Protein AF-A0A6C1QEW4-F1 (afdb_monomer_lite)

Structure (mmCIF, N/CA/C/O backbone):
data_AF-A0A6C1QEW4-F1
#
_entry.id   AF-A0A6C1QEW4-F1
#
loop_
_atom_site.group_PDB
_atom_site.id
_atom_site.type_symbol
_atom_site.label_atom_id
_atom_site.label_alt_id
_atom_site.label_comp_id
_atom_site.label_asym_id
_atom_site.label_entity_id
_atom_site.label_seq_id
_atom_site.pdbx_PDB_ins_code
_atom_site.Cartn_x
_atom_site.Cartn_y
_atom_site.Cartn_z
_atom_site.occupancy
_atom_site.B_iso_or_equiv
_atom_site.auth_seq_id
_atom_site.auth_comp_id
_atom_site.auth_asym_id
_atom_site.auth_atom_id
_atom_site.pdbx_PDB_model_num
ATOM 1 N N . MET A 1 1 ? -8.184 -64.611 -30.831 1.00 39.19 1 MET A N 1
ATOM 2 C CA . MET A 1 1 ? -7.469 -63.555 -31.585 1.00 39.19 1 MET A CA 1
ATOM 3 C C . MET A 1 1 ? -7.976 -62.193 -31.116 1.00 39.19 1 MET A C 1
ATOM 5 O O . MET A 1 1 ? -9.172 -61.964 -31.205 1.00 39.19 1 MET A O 1
ATOM 9 N N . LYS A 1 2 ? -7.109 -61.340 -30.543 1.00 52.06 2 LYS A N 1
ATOM 10 C CA . LYS A 1 2 ? -7.416 -59.933 -30.184 1.00 52.06 2 LYS A CA 1
ATOM 11 C C . LYS A 1 2 ? -7.404 -59.048 -31.443 1.00 52.06 2 LYS A C 1
ATOM 13 O O . LYS A 1 2 ? -6.614 -59.327 -32.343 1.00 52.06 2 LYS A O 1
ATOM 18 N N . PRO A 1 3 ? -8.162 -57.940 -31.444 1.00 50.62 3 PRO A N 1
ATOM 19 C CA . PRO A 1 3 ? -7.507 -56.621 -31.481 1.00 50.62 3 PRO A CA 1
ATOM 20 C C . PRO A 1 3 ? -8.159 -55.654 -30.464 1.00 50.62 3 PRO A C 1
ATOM 22 O O . PRO A 1 3 ? -9.368 -55.641 -30.294 1.00 50.62 3 PRO A O 1
ATOM 25 N N . ARG A 1 4 ? -7.408 -55.009 -29.560 1.00 62.31 4 ARG A N 1
ATOM 26 C CA . ARG A 1 4 ? -6.675 -53.735 -29.735 1.00 62.31 4 ARG A CA 1
ATOM 27 C C . ARG A 1 4 ? -7.577 -52.556 -30.139 1.00 62.31 4 ARG A C 1
ATOM 29 O O . ARG A 1 4 ? -7.635 -52.241 -31.316 1.00 62.31 4 ARG A O 1
ATOM 36 N N . ILE A 1 5 ? -8.154 -51.854 -29.156 1.00 56.25 5 ILE A N 1
ATOM 37 C CA . ILE A 1 5 ? -8.354 -50.395 -29.231 1.00 56.25 5 ILE A CA 1
ATOM 38 C C . ILE A 1 5 ? -7.916 -49.812 -27.883 1.00 56.25 5 ILE A C 1
ATOM 40 O O . ILE A 1 5 ? -8.592 -49.922 -26.866 1.00 56.25 5 ILE A O 1
ATOM 44 N N . LEU A 1 6 ? -6.692 -49.301 -27.905 1.00 53.38 6 LEU A N 1
ATOM 45 C CA . LEU A 1 6 ? -6.011 -48.539 -26.873 1.00 53.38 6 LEU A CA 1
ATOM 46 C C . LEU A 1 6 ? -5.977 -47.088 -27.382 1.00 53.38 6 LEU A C 1
ATOM 48 O O . LEU A 1 6 ? -5.740 -46.889 -28.571 1.00 53.38 6 LEU A O 1
ATOM 52 N N . LEU A 1 7 ? -6.136 -46.125 -26.471 1.00 53.72 7 LEU A N 1
ATOM 53 C CA . LEU A 1 7 ? -5.915 -44.685 -26.659 1.00 53.72 7 LEU A CA 1
ATOM 54 C C . LEU A 1 7 ? -6.895 -43.960 -27.609 1.00 53.72 7 LEU A C 1
ATOM 56 O O . LEU A 1 7 ? -6.645 -43.820 -28.802 1.00 53.72 7 LEU A O 1
ATOM 60 N N . LEU A 1 8 ? -7.943 -43.352 -27.038 1.00 51.56 8 LEU A N 1
ATOM 61 C CA . LEU A 1 8 ? -8.512 -42.121 -27.592 1.00 51.56 8 LEU A CA 1
ATOM 62 C C . LEU A 1 8 ? -8.133 -40.952 -26.669 1.00 51.56 8 LEU A C 1
ATOM 64 O O . LEU A 1 8 ? -8.762 -40.706 -25.647 1.00 51.56 8 LEU A O 1
ATOM 68 N N . ALA A 1 9 ? -7.006 -40.335 -27.021 1.00 54.28 9 ALA A N 1
ATOM 69 C CA . ALA A 1 9 ? -6.676 -38.919 -26.890 1.00 54.28 9 ALA A CA 1
ATOM 70 C C . ALA A 1 9 ? -7.284 -38.133 -25.706 1.00 54.28 9 ALA A C 1
ATOM 72 O O . ALA A 1 9 ? -8.281 -37.426 -25.840 1.00 54.28 9 ALA A O 1
ATOM 73 N N . ILE A 1 10 ? -6.557 -38.132 -24.586 1.00 57.59 10 ILE A N 1
ATOM 74 C CA . ILE A 1 10 ? -6.452 -36.967 -23.695 1.00 57.59 10 ILE A CA 1
ATOM 75 C C . ILE A 1 10 ? -5.757 -35.869 -24.515 1.00 57.59 10 ILE A C 1
ATOM 77 O O . ILE A 1 10 ? -4.532 -35.833 -24.586 1.00 57.59 10 ILE A O 1
ATOM 81 N N . LEU A 1 11 ? -6.513 -35.043 -25.240 1.00 53.78 11 LEU A N 1
ATOM 82 C CA . LEU A 1 11 ? -5.931 -33.979 -26.066 1.00 53.78 11 LEU A CA 1
ATOM 83 C C . LEU A 1 11 ? -6.844 -32.752 -26.148 1.00 53.78 11 LEU A C 1
ATOM 85 O O . LEU A 1 11 ? -7.163 -32.276 -27.226 1.00 53.78 11 LEU A O 1
ATOM 89 N N . VAL A 1 12 ? -7.253 -32.237 -24.985 1.00 54.50 12 VAL A N 1
ATOM 90 C CA . VAL A 1 12 ? -7.696 -30.841 -24.818 1.00 54.50 12 VAL A CA 1
ATOM 91 C C . VAL A 1 12 ? -7.252 -30.350 -23.433 1.00 54.50 12 VAL A C 1
ATOM 93 O O . VAL A 1 12 ? -8.065 -30.138 -22.542 1.00 54.50 12 VAL A O 1
ATOM 96 N N . LEU A 1 13 ? -5.940 -30.224 -23.210 1.00 52.16 13 LEU A N 1
ATOM 97 C CA . LEU A 1 13 ? -5.405 -29.510 -22.034 1.00 52.16 13 LEU A CA 1
ATOM 98 C C . LEU A 1 13 ? -4.404 -28.405 -22.411 1.00 52.16 13 LEU A C 1
ATOM 100 O O . LEU A 1 13 ? -3.722 -27.867 -21.551 1.00 52.16 13 LEU A O 1
ATOM 104 N N . ALA A 1 14 ? -4.301 -28.049 -23.691 1.00 54.66 14 ALA A N 1
ATOM 105 C CA . ALA A 1 14 ? -3.283 -27.118 -24.174 1.00 54.66 14 ALA A CA 1
ATOM 106 C C . ALA A 1 14 ? -3.896 -26.021 -25.050 1.00 54.66 14 ALA A C 1
ATOM 108 O O . ALA A 1 14 ? -3.638 -25.972 -26.245 1.00 54.66 14 ALA A O 1
ATOM 109 N N . ALA A 1 15 ? -4.751 -25.187 -24.456 1.00 54.66 15 ALA A N 1
ATOM 110 C CA . ALA A 1 15 ? -5.025 -23.819 -24.912 1.00 54.66 15 ALA A CA 1
ATOM 111 C C . ALA A 1 15 ? -5.924 -23.092 -23.897 1.00 54.66 15 ALA A C 1
ATOM 113 O O . ALA A 1 15 ? -6.920 -22.478 -24.268 1.00 54.66 15 ALA A O 1
ATOM 114 N N . ILE A 1 16 ? -5.611 -23.169 -22.600 1.00 57.25 16 ILE A N 1
ATOM 115 C CA . ILE A 1 16 ? -6.024 -22.063 -21.736 1.00 57.25 16 ILE A CA 1
ATOM 116 C C . ILE A 1 16 ? -4.975 -20.994 -22.037 1.00 57.25 16 ILE A C 1
ATOM 118 O O . ILE A 1 16 ? -3.804 -21.248 -21.741 1.00 57.25 16 ILE A O 1
ATOM 122 N N . PRO A 1 17 ? -5.309 -19.868 -22.697 1.00 50.78 17 PRO A N 1
ATOM 123 C CA . PRO A 1 17 ? -4.374 -18.759 -22.730 1.00 50.78 17 PRO A CA 1
ATOM 124 C C . PRO A 1 17 ? -4.047 -18.473 -21.268 1.00 50.78 17 PRO A C 1
ATOM 126 O O . PRO A 1 17 ? -4.965 -18.251 -20.472 1.00 50.78 17 PRO A O 1
ATOM 129 N N . PHE A 1 18 ? -2.766 -18.562 -20.903 1.00 53.72 18 PHE A N 1
ATOM 130 C CA . PHE A 1 18 ? -2.261 -17.979 -19.668 1.00 53.72 18 PHE A CA 1
ATOM 131 C C . PHE A 1 18 ? -2.489 -16.475 -19.814 1.00 53.72 18 PHE A C 1
ATOM 133 O O . PHE A 1 18 ? -1.601 -15.708 -20.152 1.00 53.72 18 PHE A O 1
ATOM 140 N N . ASN A 1 19 ? -3.739 -16.049 -19.646 1.00 53.78 19 ASN A N 1
ATOM 141 C CA . ASN A 1 19 ? -4.026 -14.701 -19.244 1.00 53.78 19 ASN A CA 1
ATOM 142 C C . ASN A 1 19 ? -3.329 -14.621 -17.899 1.00 53.78 19 ASN A C 1
ATOM 144 O O . ASN A 1 19 ? -3.774 -15.265 -16.947 1.00 53.78 19 ASN A O 1
ATOM 148 N N . THR A 1 20 ? -2.185 -13.946 -17.872 1.00 56.19 20 THR A N 1
ATOM 149 C CA . THR A 1 20 ? -1.449 -13.609 -16.662 1.00 56.19 20 THR A CA 1
ATOM 150 C C . THR A 1 20 ? -2.381 -12.736 -15.831 1.00 56.19 20 THR A C 1
ATOM 152 O O . THR A 1 20 ? -2.360 -11.509 -15.896 1.00 56.19 20 THR A O 1
ATOM 155 N N . LEU A 1 21 ? -3.320 -13.377 -15.133 1.00 58.03 21 LEU A N 1
ATOM 156 C CA . LEU A 1 21 ? -4.069 -12.759 -14.063 1.00 58.03 21 LEU A CA 1
ATOM 157 C C . LEU A 1 21 ? -2.996 -12.279 -13.108 1.00 58.03 21 LEU A C 1
ATOM 159 O O . LEU A 1 21 ? -2.169 -13.083 -12.683 1.00 58.03 21 LEU A O 1
ATOM 163 N N . ALA A 1 22 ? -2.976 -10.973 -12.863 1.00 63.28 22 ALA A N 1
ATOM 164 C CA . ALA A 1 22 ? -2.006 -10.356 -11.987 1.00 63.28 22 ALA A CA 1
ATOM 165 C C . ALA A 1 22 ? -1.926 -11.173 -10.692 1.00 63.28 22 ALA A C 1
ATOM 167 O O . ALA A 1 22 ? -2.900 -11.256 -9.938 1.00 63.28 22 ALA A O 1
ATOM 168 N N . GLN A 1 23 ? -0.812 -11.879 -10.507 1.00 84.62 23 GLN A N 1
ATOM 169 C CA . GLN A 1 23 ? -0.684 -12.838 -9.425 1.00 84.62 23 GLN A CA 1
ATOM 170 C C . GLN A 1 23 ? -0.190 -12.075 -8.206 1.00 84.62 23 GLN A C 1
ATOM 172 O O . GLN A 1 23 ? 0.872 -11.455 -8.241 1.00 84.62 23 GLN A O 1
ATOM 177 N N . ILE A 1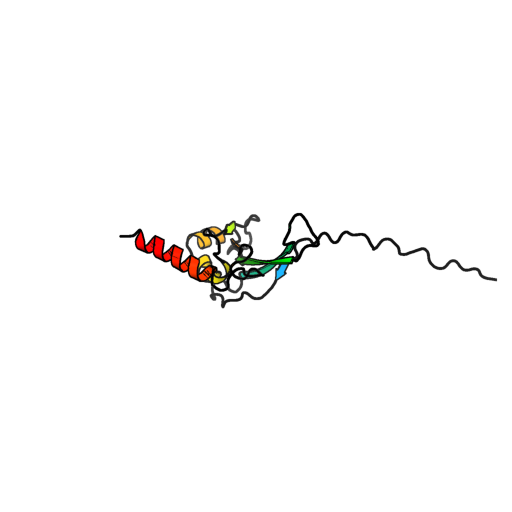 24 ? -0.984 -12.105 -7.138 1.00 94.44 24 ILE A N 1
ATOM 178 C CA . ILE A 1 24 ? -0.561 -11.579 -5.846 1.00 94.44 24 ILE A CA 1
ATOM 179 C C . ILE A 1 24 ? 0.485 -12.528 -5.259 1.00 94.44 24 ILE A C 1
ATOM 181 O O . ILE A 1 24 ? 0.238 -13.729 -5.123 1.00 94.44 24 ILE A O 1
ATOM 185 N N . GLN A 1 25 ? 1.639 -11.975 -4.902 1.00 94.94 25 GLN A N 1
ATOM 186 C CA . GLN A 1 25 ? 2.737 -12.670 -4.239 1.00 94.94 25 GLN A CA 1
ATOM 187 C C . GLN A 1 25 ? 2.895 -12.084 -2.835 1.00 94.94 25 GLN A C 1
ATOM 189 O O . GLN A 1 25 ? 3.363 -10.961 -2.685 1.00 94.94 25 GLN A O 1
ATOM 194 N N . TRP A 1 26 ? 2.436 -12.807 -1.813 1.00 96.62 26 TRP A N 1
ATOM 195 C CA . TRP A 1 26 ? 2.520 -12.358 -0.420 1.00 96.62 26 TRP A CA 1
ATOM 196 C C . TRP A 1 26 ? 3.932 -12.546 0.137 1.00 96.62 26 TRP A C 1
ATOM 198 O O . TRP A 1 26 ? 4.529 -13.606 -0.051 1.00 96.62 26 TRP A O 1
ATOM 208 N N . GLU A 1 27 ? 4.422 -11.549 0.869 1.00 96.69 27 GLU A N 1
ATOM 209 C CA . GLU A 1 27 ? 5.743 -11.542 1.499 1.00 96.69 27 GLU A CA 1
ATOM 210 C C . GLU A 1 27 ? 5.692 -10.898 2.893 1.00 96.69 27 GLU A C 1
ATOM 212 O O . GLU A 1 27 ? 4.678 -10.336 3.313 1.00 96.69 27 GLU A O 1
ATOM 217 N N . LEU A 1 28 ? 6.798 -10.990 3.634 1.00 96.94 28 LEU A N 1
ATOM 218 C CA . LEU A 1 28 ? 6.958 -10.227 4.869 1.00 96.94 28 LEU A CA 1
ATOM 219 C C . LEU A 1 28 ? 7.128 -8.744 4.539 1.00 96.94 28 LEU A C 1
ATOM 221 O O . LEU A 1 28 ? 7.790 -8.392 3.564 1.00 96.94 28 LEU A O 1
ATOM 225 N N . HIS A 1 29 ? 6.551 -7.880 5.373 1.00 97.62 29 HIS A N 1
ATOM 226 C CA . HIS A 1 29 ? 6.724 -6.444 5.204 1.00 97.62 29 HIS A CA 1
ATOM 227 C C . HIS A 1 29 ? 8.219 -6.069 5.370 1.00 97.62 29 HIS A C 1
ATOM 229 O O . HIS A 1 29 ? 8.850 -6.558 6.310 1.00 97.62 29 HIS A O 1
ATOM 235 N N . PRO A 1 30 ? 8.812 -5.212 4.509 1.00 96.31 30 PRO A N 1
ATOM 236 C CA . PRO A 1 30 ? 10.254 -4.919 4.549 1.00 96.31 30 PRO A CA 1
ATOM 237 C C . PRO A 1 30 ? 10.745 -4.121 5.766 1.00 96.31 30 PRO A C 1
ATOM 239 O O . PRO A 1 30 ? 11.953 -3.979 5.953 1.00 96.31 30 PRO A O 1
ATOM 242 N N . ILE A 1 31 ? 9.826 -3.577 6.568 1.00 95.56 31 ILE A N 1
ATOM 243 C CA . ILE A 1 31 ? 10.127 -2.820 7.791 1.00 95.56 31 ILE A CA 1
ATOM 244 C C . ILE A 1 31 ? 9.543 -3.529 9.007 1.00 95.56 31 ILE A C 1
ATOM 246 O O . ILE A 1 31 ? 8.570 -4.275 8.887 1.00 95.56 31 ILE A O 1
ATOM 250 N N . GLU A 1 32 ? 10.105 -3.238 10.176 1.00 97.44 32 GLU A N 1
ATOM 251 C CA . GLU A 1 32 ? 9.526 -3.638 11.455 1.00 97.44 32 GLU A CA 1
ATOM 252 C C . GLU A 1 32 ? 8.215 -2.880 11.707 1.00 97.44 32 GLU A C 1
ATOM 254 O O . GLU A 1 32 ? 8.158 -1.651 11.641 1.00 97.44 32 GLU A O 1
ATOM 259 N N . LEU A 1 33 ? 7.147 -3.635 11.951 1.00 98.00 33 LEU A N 1
ATOM 260 C CA . LEU A 1 33 ? 5.809 -3.098 12.166 1.00 98.00 33 LEU A CA 1
ATOM 261 C C . LEU A 1 33 ? 5.583 -2.810 13.644 1.00 98.00 33 LEU A C 1
ATOM 263 O O . LEU A 1 33 ? 5.979 -3.603 14.500 1.00 98.00 33 LEU A O 1
ATOM 267 N N . ASP A 1 34 ? 4.877 -1.720 13.930 1.00 97.44 34 ASP A N 1
ATOM 268 C CA . ASP A 1 34 ? 4.487 -1.400 15.298 1.00 97.44 34 ASP A CA 1
ATOM 269 C C . ASP A 1 34 ? 3.584 -2.499 15.878 1.00 97.44 34 ASP A C 1
ATOM 271 O O . ASP A 1 34 ? 2.716 -3.058 15.196 1.00 97.44 34 ASP A O 1
ATOM 275 N N . GLU A 1 35 ? 3.750 -2.772 17.174 1.00 96.44 35 GLU A N 1
ATOM 276 C CA . GLU A 1 35 ? 3.012 -3.812 17.905 1.00 96.44 35 GLU A CA 1
ATOM 277 C C . GLU A 1 35 ? 1.487 -3.698 17.760 1.00 96.44 35 GLU A C 1
ATOM 279 O O . GLU A 1 35 ? 0.787 -4.706 17.782 1.00 96.44 35 GLU A O 1
ATOM 284 N N . GLU A 1 36 ? 0.970 -2.481 17.586 1.00 93.44 36 GLU A N 1
ATOM 285 C CA . GLU A 1 36 ? -0.461 -2.216 17.421 1.00 93.44 36 GLU A CA 1
ATOM 286 C C . GLU A 1 36 ? -1.031 -2.767 16.102 1.00 93.44 36 GLU A C 1
ATOM 288 O O . GLU A 1 36 ? -2.198 -3.164 16.049 1.00 93.44 36 GLU A O 1
ATOM 293 N N . ILE A 1 37 ? -0.222 -2.801 15.038 1.00 95.12 37 ILE A N 1
ATOM 294 C CA . ILE A 1 37 ? -0.687 -3.119 13.680 1.00 95.12 37 ILE A CA 1
ATOM 295 C C . ILE A 1 37 ? -0.099 -4.409 13.113 1.00 95.12 37 ILE A C 1
ATOM 297 O O . ILE A 1 37 ? -0.632 -4.919 12.129 1.00 95.12 37 ILE A O 1
ATOM 301 N N . LYS A 1 38 ? 0.970 -4.956 13.706 1.00 96.25 38 LYS A N 1
ATOM 302 C CA . LYS A 1 38 ? 1.733 -6.085 13.144 1.00 96.25 38 LYS A CA 1
ATOM 303 C C . LYS A 1 38 ? 0.893 -7.312 12.767 1.00 96.25 38 LYS A C 1
ATOM 305 O O . LYS A 1 38 ? 1.191 -7.962 11.773 1.00 96.25 38 LYS A O 1
ATOM 310 N N . ASP A 1 39 ? -0.182 -7.587 13.508 1.00 96.69 39 ASP A N 1
ATOM 311 C CA . ASP A 1 39 ? -1.059 -8.745 13.279 1.00 96.69 39 ASP A CA 1
ATOM 312 C C . ASP A 1 39 ? -2.182 -8.461 12.260 1.00 96.69 39 ASP A C 1
ATOM 314 O O . ASP A 1 39 ? -2.975 -9.345 11.948 1.00 96.69 39 ASP A O 1
ATOM 318 N N . ARG A 1 40 ? -2.272 -7.226 11.749 1.00 96.88 40 ARG A N 1
ATOM 319 C CA . ARG A 1 40 ? -3.317 -6.743 10.822 1.00 96.88 40 ARG A CA 1
ATOM 320 C C . ARG A 1 40 ? -2.757 -6.268 9.486 1.00 96.88 40 ARG A C 1
ATOM 322 O O . ARG A 1 40 ? -3.500 -5.766 8.647 1.00 96.88 40 ARG A O 1
ATOM 329 N N . VAL A 1 41 ? -1.448 -6.371 9.296 1.00 98.19 41 VAL A N 1
ATOM 330 C CA . VAL A 1 41 ? -0.758 -5.895 8.100 1.00 98.19 41 VAL A CA 1
ATOM 331 C C . VAL A 1 41 ? -0.369 -7.083 7.233 1.00 98.19 41 VAL A C 1
ATOM 333 O O . VAL A 1 41 ? 0.277 -8.025 7.689 1.00 98.19 41 VAL A O 1
ATOM 336 N N . ARG A 1 42 ? -0.730 -7.022 5.951 1.00 98.12 42 ARG A N 1
ATOM 337 C CA . ARG A 1 42 ? -0.302 -7.984 4.931 1.00 98.12 42 ARG A CA 1
ATOM 338 C C . ARG A 1 42 ? 0.377 -7.258 3.783 1.00 98.12 42 ARG A C 1
ATOM 340 O O . ARG A 1 42 ? -0.219 -6.362 3.193 1.00 98.12 42 ARG A O 1
ATOM 347 N N . PHE A 1 43 ? 1.588 -7.681 3.444 1.00 98.56 43 PHE A N 1
ATOM 348 C CA . PHE A 1 43 ? 2.397 -7.102 2.375 1.00 98.56 43 PHE A CA 1
ATOM 349 C C . PHE A 1 43 ? 2.536 -8.070 1.202 1.00 98.56 43 PHE A C 1
ATOM 351 O O . PHE A 1 43 ? 2.633 -9.285 1.386 1.00 98.56 43 PHE A O 1
ATOM 358 N N . GLY A 1 44 ? 2.572 -7.544 -0.014 1.00 97.88 44 GLY A N 1
ATOM 359 C CA . GLY A 1 44 ? 2.864 -8.356 -1.180 1.00 97.88 44 GLY A CA 1
ATOM 360 C C . GLY A 1 44 ? 3.079 -7.553 -2.447 1.00 97.88 44 GLY A C 1
ATOM 361 O O . GLY A 1 44 ? 3.083 -6.323 -2.456 1.00 97.88 44 GLY A O 1
ATOM 362 N N . TYR A 1 45 ? 3.229 -8.288 -3.541 1.00 97.50 45 TYR A N 1
ATOM 363 C CA . TYR A 1 45 ? 3.440 -7.749 -4.871 1.00 97.50 45 TYR A CA 1
ATOM 364 C C . TYR A 1 45 ? 2.315 -8.136 -5.812 1.00 97.50 45 TYR A C 1
ATOM 366 O O . TYR A 1 45 ? 1.868 -9.281 -5.840 1.00 97.50 45 TYR A O 1
ATOM 374 N N . LEU A 1 46 ? 1.887 -7.178 -6.626 1.00 95.56 46 LEU A N 1
ATOM 375 C CA . LEU A 1 46 ? 1.047 -7.410 -7.786 1.00 95.56 46 LEU A CA 1
ATOM 376 C C . LEU A 1 46 ? 1.938 -7.491 -9.030 1.00 95.56 46 LEU A C 1
ATOM 378 O O . LEU A 1 46 ? 2.468 -6.469 -9.477 1.00 95.56 46 LEU A O 1
ATOM 382 N N . ALA A 1 47 ? 2.099 -8.693 -9.584 1.00 94.88 47 ALA A N 1
ATOM 383 C CA . ALA A 1 47 ? 2.817 -8.900 -10.841 1.00 94.88 47 ALA A CA 1
ATOM 384 C C . ALA A 1 47 ? 1.950 -8.457 -12.032 1.00 94.88 47 ALA A C 1
ATOM 386 O O . ALA A 1 47 ? 0.812 -8.906 -12.175 1.00 94.88 47 ALA A O 1
ATOM 387 N N . VAL A 1 48 ? 2.459 -7.557 -12.877 1.00 93.06 48 VAL A N 1
ATOM 388 C CA . VAL A 1 48 ? 1.749 -7.053 -14.067 1.00 93.06 48 VAL A CA 1
ATOM 389 C C . VAL A 1 48 ? 2.697 -6.905 -15.260 1.00 93.06 48 VAL A C 1
ATOM 391 O O . VAL A 1 48 ? 3.878 -6.616 -15.060 1.00 93.06 48 VAL A O 1
ATOM 394 N N . PRO A 1 49 ? 2.210 -7.015 -16.512 1.00 94.25 49 PRO A N 1
ATOM 395 C CA . PRO A 1 49 ? 3.035 -6.730 -17.681 1.00 94.25 49 PRO A CA 1
ATOM 396 C C . PRO A 1 49 ? 3.472 -5.260 -17.693 1.00 94.25 49 PRO A C 1
ATOM 398 O O . PRO A 1 49 ? 2.676 -4.340 -17.470 1.00 94.25 49 PRO A O 1
ATOM 401 N N . GLU A 1 50 ? 4.744 -5.019 -18.000 1.00 94.12 50 GLU A N 1
ATOM 402 C CA . GLU A 1 50 ? 5.313 -3.680 -18.122 1.00 94.12 50 GLU A CA 1
ATOM 403 C C . GLU A 1 50 ? 4.608 -2.870 -19.214 1.00 94.12 50 GLU A C 1
ATOM 405 O O . GLU A 1 50 ? 4.302 -1.684 -19.029 1.00 94.12 50 GLU A O 1
ATOM 410 N N . ASN A 1 51 ? 4.330 -3.512 -20.347 1.00 94.50 51 ASN A N 1
ATOM 411 C CA . ASN A 1 51 ? 3.577 -2.938 -21.445 1.00 94.50 51 ASN A CA 1
ATOM 412 C C . ASN A 1 51 ? 2.172 -3.546 -21.473 1.00 94.50 51 ASN A C 1
ATOM 414 O O . ASN A 1 51 ? 1.986 -4.684 -21.885 1.00 94.50 51 ASN A O 1
ATOM 418 N N . ARG A 1 52 ? 1.156 -2.755 -21.118 1.00 91.06 52 ARG A N 1
ATOM 419 C CA . ARG A 1 52 ? -0.246 -3.212 -21.106 1.00 91.06 52 ARG A CA 1
ATOM 420 C C . ARG A 1 52 ? -0.783 -3.616 -22.486 1.00 91.06 52 ARG A C 1
ATOM 422 O O . ARG A 1 52 ? -1.765 -4.343 -22.548 1.00 91.06 52 ARG A O 1
ATOM 429 N N . ASN A 1 53 ? -0.139 -3.177 -23.570 1.00 96.12 53 ASN A N 1
ATOM 430 C CA . ASN A 1 53 ? -0.483 -3.571 -24.940 1.00 96.12 53 ASN A CA 1
ATOM 431 C C . ASN A 1 53 ? 0.243 -4.850 -25.396 1.00 96.12 53 ASN A C 1
ATOM 433 O O . ASN A 1 53 ? -0.014 -5.326 -26.498 1.00 96.12 53 ASN A O 1
ATOM 437 N N . ASN A 1 54 ? 1.165 -5.383 -24.588 1.00 93.69 54 ASN A N 1
ATOM 438 C CA . ASN A 1 54 ? 1.885 -6.622 -24.859 1.00 93.69 54 ASN A CA 1
ATOM 439 C C . ASN A 1 54 ? 1.901 -7.506 -23.592 1.00 93.69 54 ASN A C 1
ATOM 441 O O . ASN A 1 54 ? 2.765 -7.304 -22.732 1.00 93.69 54 ASN A O 1
ATOM 445 N N . PRO A 1 55 ? 0.977 -8.476 -23.458 1.00 89.19 55 PRO A N 1
ATOM 446 C CA . PRO A 1 55 ? 0.901 -9.337 -22.275 1.00 89.19 55 PRO A CA 1
ATOM 447 C C . PRO A 1 55 ? 2.155 -10.200 -22.072 1.00 89.19 55 PRO A C 1
ATOM 449 O O . PRO A 1 55 ? 2.446 -10.556 -20.937 1.00 89.19 55 PRO A O 1
ATOM 452 N N . ASP A 1 56 ? 2.932 -10.450 -23.132 1.00 91.12 56 ASP A N 1
ATOM 453 C CA . ASP A 1 56 ? 4.192 -11.206 -23.088 1.00 91.12 56 ASP A CA 1
ATOM 454 C C . ASP A 1 56 ? 5.416 -10.307 -22.811 1.00 91.12 56 ASP A C 1
ATOM 456 O O . ASP A 1 56 ? 6.567 -10.715 -22.977 1.00 91.12 56 ASP A O 1
ATOM 460 N N . SER A 1 57 ? 5.192 -9.038 -22.452 1.00 94.62 57 SER A N 1
ATOM 461 C CA . SER A 1 57 ? 6.272 -8.141 -22.036 1.00 94.62 57 SER A CA 1
ATOM 462 C C . SER A 1 57 ? 6.840 -8.529 -20.670 1.00 94.62 57 SER A C 1
ATOM 464 O O . SER A 1 57 ? 6.267 -9.327 -19.932 1.00 94.62 57 SER A O 1
ATOM 466 N N . ARG A 1 58 ? 7.990 -7.941 -20.324 1.00 94.56 58 ARG A N 1
ATOM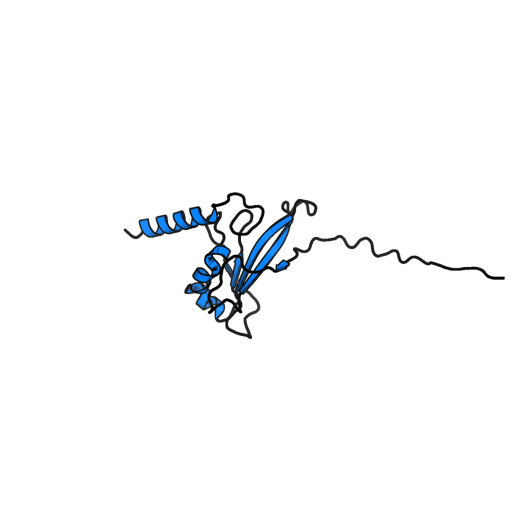 467 C CA . ARG A 1 58 ? 8.608 -8.097 -19.005 1.00 94.56 58 ARG A CA 1
ATOM 468 C C . ARG A 1 58 ? 7.594 -7.796 -17.897 1.00 94.56 58 ARG A C 1
ATOM 470 O O . ARG A 1 58 ? 6.862 -6.816 -17.990 1.00 94.56 58 ARG A O 1
ATOM 477 N N . GLU A 1 59 ? 7.592 -8.592 -16.835 1.00 93.88 59 GLU A N 1
ATOM 478 C CA . GLU A 1 59 ? 6.778 -8.309 -15.654 1.00 93.88 59 GLU A CA 1
ATOM 479 C C . GLU A 1 59 ? 7.413 -7.223 -14.777 1.00 93.88 59 GLU A C 1
ATOM 481 O O . GLU A 1 59 ? 8.636 -7.123 -14.646 1.00 93.88 59 GLU A O 1
ATOM 486 N N . ILE A 1 60 ? 6.559 -6.416 -14.156 1.00 95.25 60 ILE A N 1
ATOM 487 C CA . ILE A 1 60 ? 6.914 -5.534 -13.047 1.00 95.25 60 ILE A CA 1
ATOM 488 C C . ILE A 1 60 ? 6.109 -5.930 -11.814 1.00 95.25 60 ILE A C 1
ATOM 490 O O . ILE A 1 60 ? 4.989 -6.431 -11.922 1.00 95.25 60 ILE A O 1
ATOM 494 N N . PHE A 1 61 ? 6.671 -5.661 -10.645 1.00 96.25 61 PHE A N 1
ATOM 495 C CA . PHE A 1 61 ? 6.109 -6.049 -9.359 1.00 96.25 61 PHE A CA 1
ATOM 496 C C . PHE A 1 61 ? 5.732 -4.783 -8.606 1.00 96.25 61 PHE A C 1
ATOM 498 O O . PHE A 1 61 ? 6.609 -4.015 -8.212 1.00 96.25 61 PHE A O 1
ATOM 505 N N . MET A 1 62 ? 4.432 -4.532 -8.456 1.00 95.25 62 MET A N 1
ATOM 506 C CA . MET A 1 62 ? 3.949 -3.377 -7.701 1.00 95.25 62 MET A CA 1
ATOM 507 C C . MET A 1 62 ? 3.739 -3.768 -6.245 1.00 95.25 62 MET A C 1
ATOM 509 O O . MET A 1 62 ? 2.909 -4.632 -5.969 1.00 95.25 62 MET A O 1
ATOM 513 N N . ALA A 1 63 ? 4.486 -3.154 -5.334 1.00 96.94 63 ALA A N 1
ATOM 514 C CA . ALA A 1 63 ? 4.362 -3.426 -3.910 1.00 96.94 63 ALA A CA 1
ATOM 515 C C . ALA A 1 63 ? 3.069 -2.827 -3.349 1.00 96.94 63 ALA A C 1
ATOM 517 O O . ALA A 1 63 ? 2.671 -1.711 -3.703 1.00 96.94 63 ALA A O 1
ATOM 518 N N . PHE A 1 64 ? 2.419 -3.563 -2.457 1.00 97.56 64 PHE A N 1
ATOM 519 C CA . PHE A 1 64 ? 1.245 -3.090 -1.749 1.00 97.56 64 PHE A CA 1
ATOM 520 C C . PHE A 1 64 ? 1.169 -3.652 -0.329 1.00 97.56 64 PHE A C 1
ATOM 522 O O . PHE A 1 64 ? 1.650 -4.749 -0.045 1.00 97.56 64 PHE A O 1
ATOM 529 N N . THR A 1 65 ? 0.487 -2.909 0.536 1.00 98.38 65 THR A N 1
ATOM 530 C CA . THR A 1 65 ? 0.134 -3.327 1.892 1.00 98.38 65 THR A CA 1
ATOM 531 C C . THR A 1 65 ? -1.362 -3.208 2.086 1.00 98.38 65 THR A C 1
ATOM 533 O O . THR A 1 65 ? -1.950 -2.195 1.721 1.00 98.38 65 THR A O 1
ATOM 536 N N . VAL A 1 66 ? -1.969 -4.220 2.696 1.00 98.19 66 VAL A N 1
ATOM 537 C CA . VAL A 1 66 ? -3.317 -4.163 3.262 1.00 98.19 66 VAL A CA 1
ATOM 538 C C . VAL A 1 66 ? -3.185 -4.031 4.774 1.00 98.19 66 VAL A C 1
ATOM 540 O O . VAL A 1 66 ? -2.562 -4.880 5.408 1.00 98.19 66 VAL A O 1
ATOM 543 N N . ILE A 1 67 ? -3.775 -2.982 5.338 1.00 98.31 67 ILE A N 1
ATOM 544 C CA . ILE A 1 67 ? -3.990 -2.819 6.774 1.00 98.31 67 ILE A CA 1
ATOM 545 C C . ILE A 1 67 ? -5.461 -3.127 7.036 1.00 98.31 67 ILE A C 1
ATOM 547 O O . ILE A 1 67 ? -6.348 -2.408 6.570 1.00 98.31 67 ILE A O 1
ATOM 551 N N . GLU A 1 68 ? -5.712 -4.223 7.737 1.00 98.19 68 GLU A N 1
ATOM 552 C CA . GLU A 1 68 ? -7.058 -4.708 8.013 1.00 98.19 68 GLU A CA 1
ATOM 553 C C . GLU A 1 68 ? -7.767 -3.821 9.037 1.00 98.19 68 GLU A C 1
ATOM 555 O O . GLU A 1 68 ? -7.171 -3.328 10.000 1.00 98.19 68 GLU A O 1
ATOM 560 N N . SER A 1 69 ? -9.067 -3.627 8.829 1.00 98.00 69 SER A N 1
ATOM 561 C CA . SER A 1 69 ? -9.917 -2.874 9.742 1.00 98.00 69 SER A CA 1
ATOM 562 C C . SER A 1 69 ? -9.872 -3.433 11.172 1.00 98.00 69 SER A C 1
ATOM 564 O O . SER A 1 69 ? -9.716 -4.631 11.419 1.00 98.00 69 SER A O 1
ATOM 566 N N . TYR A 1 70 ? -10.106 -2.558 12.149 1.00 95.88 70 TYR A N 1
ATOM 567 C CA . TYR A 1 70 ? -10.357 -2.955 13.534 1.00 95.88 70 TYR A CA 1
ATOM 568 C C . TYR A 1 70 ? -11.711 -3.660 13.721 1.00 95.88 70 TYR A C 1
ATOM 570 O O . TYR A 1 70 ? -11.938 -4.274 14.762 1.00 95.88 70 TYR A O 1
ATOM 578 N N . ASN A 1 71 ? -12.611 -3.569 12.738 1.00 96.25 71 ASN A N 1
ATOM 579 C CA . ASN A 1 71 ? -13.921 -4.204 12.756 1.00 96.25 71 ASN A CA 1
ATOM 580 C C . ASN A 1 71 ? -13.887 -5.530 11.979 1.00 96.25 71 ASN A C 1
ATOM 582 O O . ASN A 1 71 ? -13.646 -5.532 10.776 1.00 96.25 71 ASN A O 1
ATOM 586 N N . GLU A 1 72 ? -14.199 -6.644 12.649 1.00 92.25 72 GLU A N 1
ATOM 587 C CA . GLU A 1 72 ? -14.292 -7.980 12.028 1.00 92.25 72 GLU A CA 1
ATOM 588 C C . GLU A 1 72 ? -15.387 -8.070 10.949 1.00 92.25 72 GLU A C 1
ATOM 590 O O . GLU A 1 72 ? -15.323 -8.916 10.062 1.00 92.25 72 GLU A O 1
ATOM 595 N N . ASN A 1 73 ? -16.382 -7.179 11.005 1.00 95.00 73 ASN A N 1
ATOM 596 C CA . ASN A 1 73 ? -17.424 -7.015 9.993 1.00 95.00 73 ASN A CA 1
ATOM 597 C C . ASN A 1 73 ? -17.176 -5.737 9.179 1.00 95.00 73 ASN A C 1
ATOM 599 O O . ASN A 1 73 ? -18.055 -4.872 9.078 1.00 95.00 73 ASN A O 1
ATOM 603 N N . SER A 1 74 ? -15.956 -5.579 8.663 1.00 96.31 74 SER A N 1
ATOM 604 C CA . SER A 1 74 ? -15.589 -4.439 7.828 1.00 96.31 74 SER A CA 1
ATOM 605 C C . SER A 1 74 ? -16.418 -4.388 6.543 1.00 96.31 74 SER A C 1
ATOM 607 O O . SER A 1 74 ? -16.958 -5.382 6.050 1.00 96.31 74 SER A O 1
ATOM 609 N N . LEU A 1 75 ? -16.561 -3.182 6.005 1.00 97.31 75 LEU A N 1
ATOM 610 C CA . LEU A 1 75 ? -17.210 -2.966 4.722 1.00 97.31 75 LEU A CA 1
ATOM 611 C C . LEU A 1 75 ? -16.316 -3.509 3.591 1.00 97.31 75 LEU A C 1
ATOM 613 O O . LEU A 1 75 ? -15.096 -3.361 3.660 1.00 97.31 75 LEU A O 1
ATOM 617 N N . PRO A 1 76 ? -16.902 -4.085 2.525 1.00 95.88 76 PRO A N 1
ATOM 618 C CA . PRO A 1 76 ? -16.151 -4.817 1.502 1.00 95.88 76 PRO A CA 1
ATOM 619 C C . PRO A 1 76 ? -15.327 -3.926 0.557 1.00 95.88 76 PRO A C 1
ATOM 621 O O . PRO A 1 76 ? -14.565 -4.441 -0.257 1.00 95.88 76 PRO A O 1
ATOM 624 N N . ASP A 1 77 ? -15.505 -2.605 0.609 1.00 96.62 77 ASP A N 1
ATOM 625 C CA . ASP A 1 77 ? -14.811 -1.618 -0.216 1.00 96.62 77 ASP A CA 1
ATOM 626 C C . ASP A 1 77 ? -13.643 -0.956 0.555 1.00 96.62 77 ASP A C 1
ATOM 628 O O . ASP A 1 77 ? -13.879 -0.088 1.409 1.00 96.62 77 ASP A O 1
ATOM 632 N N . PRO A 1 78 ? -12.380 -1.346 0.273 1.00 97.50 78 PRO A N 1
ATOM 633 C CA . PRO A 1 78 ? -11.209 -0.761 0.916 1.00 97.50 78 PRO A CA 1
ATOM 634 C C . PRO A 1 78 ? -10.931 0.656 0.404 1.00 97.50 78 PRO A C 1
ATOM 636 O O . PRO A 1 78 ? -11.344 1.044 -0.692 1.00 97.50 78 PRO A O 1
ATOM 639 N N . VAL A 1 79 ? -10.164 1.423 1.177 1.00 98.06 79 VAL A N 1
ATOM 640 C CA . VAL A 1 79 ? -9.652 2.735 0.758 1.00 98.06 79 VAL A CA 1
ATOM 641 C C . VAL A 1 79 ? -8.210 2.583 0.298 1.00 98.06 79 VAL A C 1
ATOM 643 O O . VAL A 1 79 ? -7.377 2.074 1.037 1.00 98.06 79 VAL A O 1
ATOM 646 N N . ILE A 1 80 ? -7.896 3.055 -0.908 1.00 96.31 80 ILE A N 1
ATOM 647 C CA . ILE A 1 80 ? -6.532 3.032 -1.445 1.00 96.31 80 ILE A CA 1
ATOM 648 C C . ILE A 1 80 ? -5.883 4.400 -1.235 1.00 96.31 80 ILE A C 1
ATOM 650 O O . ILE A 1 80 ? -6.423 5.419 -1.671 1.00 96.31 80 ILE A O 1
ATOM 654 N N . ILE A 1 81 ? -4.702 4.422 -0.617 1.00 91.12 81 ILE A N 1
ATOM 655 C CA . ILE A 1 81 ? -3.837 5.601 -0.586 1.00 91.12 81 ILE A CA 1
ATOM 656 C C . ILE A 1 81 ? -2.987 5.602 -1.848 1.00 91.12 81 ILE A C 1
ATOM 658 O O . ILE A 1 81 ? -2.113 4.759 -2.042 1.00 91.12 81 ILE A O 1
ATOM 662 N N . LEU A 1 82 ? -3.246 6.599 -2.688 1.00 87.12 82 LEU A N 1
ATOM 663 C CA . LEU A 1 82 ? -2.351 7.010 -3.755 1.00 87.12 82 LEU A CA 1
ATOM 664 C C . LEU A 1 82 ? -1.641 8.269 -3.268 1.00 87.12 82 LEU A C 1
ATOM 666 O O . LEU A 1 82 ? -2.279 9.325 -3.192 1.00 87.12 82 LEU A O 1
ATOM 670 N N . PRO A 1 83 ? -0.363 8.183 -2.876 1.00 76.38 83 PRO A N 1
ATOM 671 C CA . PRO A 1 83 ? 0.353 9.385 -2.518 1.00 76.38 83 PRO A CA 1
ATOM 672 C C . PRO A 1 83 ? 0.519 10.270 -3.752 1.00 76.38 83 PRO A C 1
ATOM 674 O O . PRO A 1 83 ? 0.550 9.795 -4.889 1.00 76.38 83 PRO A O 1
ATOM 677 N N . GLY A 1 84 ? 0.592 11.576 -3.505 1.00 76.75 84 GLY A N 1
ATOM 678 C CA . GLY A 1 84 ? 0.960 12.552 -4.525 1.00 76.75 84 GLY A CA 1
ATOM 679 C C . GLY A 1 84 ? 2.445 12.461 -4.893 1.00 76.75 84 GLY A C 1
ATOM 680 O O . GLY A 1 84 ? 3.044 11.387 -4.887 1.00 76.75 84 GLY A O 1
ATOM 681 N N . GLY A 1 85 ? 3.051 13.607 -5.207 1.00 72.44 85 GLY A N 1
ATOM 682 C CA . GLY A 1 85 ? 4.387 13.635 -5.805 1.00 72.44 85 GLY A CA 1
ATOM 683 C C . GLY A 1 85 ? 4.370 13.128 -7.251 1.00 72.44 85 GLY A C 1
ATOM 684 O O . GLY A 1 85 ? 3.322 13.133 -7.909 1.00 72.44 85 GLY A O 1
ATOM 685 N N . PRO A 1 86 ? 5.525 12.729 -7.784 1.00 76.44 86 PRO A N 1
ATOM 686 C CA . PRO A 1 86 ? 5.663 11.385 -8.330 1.00 76.44 86 PRO A CA 1
ATOM 687 C C . PRO A 1 86 ? 6.918 10.679 -7.797 1.00 76.44 86 PRO A C 1
ATOM 689 O O . PRO A 1 86 ? 8.031 11.038 -8.171 1.00 76.44 86 PRO A O 1
ATOM 692 N N . GLY A 1 87 ? 6.744 9.587 -7.045 1.00 83.00 87 GLY A N 1
ATOM 693 C CA . GLY A 1 87 ? 7.892 8.822 -6.537 1.00 83.00 87 GLY A CA 1
ATOM 694 C C . GLY A 1 87 ? 7.830 8.421 -5.069 1.00 83.00 87 GLY A C 1
ATOM 695 O O . GLY A 1 87 ? 8.688 7.673 -4.602 1.00 83.00 87 GLY A O 1
ATOM 696 N N . ILE A 1 88 ? 6.798 8.851 -4.349 1.00 86.00 88 ILE A N 1
ATOM 697 C CA . ILE A 1 88 ? 6.550 8.433 -2.971 1.00 86.00 88 ILE A CA 1
ATOM 698 C C . ILE A 1 88 ? 6.144 6.951 -2.939 1.00 86.00 88 ILE A C 1
ATOM 700 O O . ILE A 1 88 ? 5.178 6.543 -3.586 1.00 86.00 88 ILE A O 1
ATOM 704 N N . GLY A 1 89 ? 6.864 6.150 -2.150 1.00 90.50 89 GLY A N 1
ATOM 705 C CA . GLY A 1 89 ? 6.487 4.781 -1.794 1.00 90.50 89 GLY A CA 1
ATOM 706 C C . GLY A 1 89 ? 5.840 4.743 -0.408 1.00 90.50 89 GLY A C 1
ATOM 707 O O . GLY A 1 89 ? 6.573 4.791 0.576 1.00 90.50 89 GLY A O 1
ATOM 708 N N . PRO A 1 90 ? 4.503 4.706 -0.272 1.00 91.69 90 PRO A N 1
ATOM 709 C CA . PRO A 1 90 ? 3.844 4.791 1.033 1.00 91.69 90 PRO A CA 1
ATOM 710 C C . PRO A 1 90 ? 4.120 3.577 1.926 1.00 91.69 90 PRO A C 1
ATOM 712 O O . PRO A 1 90 ? 4.013 3.695 3.143 1.00 91.69 90 PRO A O 1
ATOM 715 N N . ASN A 1 91 ? 4.500 2.429 1.356 1.00 94.62 91 ASN A N 1
ATOM 716 C CA . ASN A 1 91 ? 4.754 1.216 2.135 1.00 94.62 91 ASN A CA 1
ATOM 717 C C . ASN A 1 91 ? 5.916 1.381 3.132 1.00 94.62 91 ASN A C 1
ATOM 719 O O . ASN A 1 91 ? 5.874 0.807 4.214 1.00 94.62 91 ASN A O 1
ATOM 723 N N . GLN A 1 92 ? 6.918 2.219 2.842 1.00 91.81 92 GLN A N 1
ATOM 724 C CA . GLN A 1 92 ? 8.019 2.470 3.788 1.00 91.81 92 GLN A CA 1
ATOM 725 C C . GLN A 1 92 ? 7.599 3.299 5.016 1.00 91.81 92 GLN A C 1
ATOM 727 O O . GLN A 1 92 ? 8.339 3.373 5.991 1.00 91.81 92 GLN A O 1
ATOM 732 N N . PHE A 1 93 ? 6.416 3.919 4.965 1.00 91.50 93 PHE A N 1
ATOM 733 C CA . PHE A 1 93 ? 5.846 4.755 6.022 1.00 91.50 93 PHE A CA 1
ATOM 734 C C . PHE A 1 93 ? 4.587 4.120 6.632 1.00 91.50 93 PHE A C 1
ATOM 736 O O . PHE A 1 93 ? 3.730 4.829 7.155 1.00 91.50 93 PHE A O 1
ATOM 743 N N . VAL A 1 94 ? 4.428 2.795 6.532 1.00 95.88 94 VAL A N 1
ATOM 744 C CA . VAL A 1 94 ? 3.202 2.100 6.961 1.00 95.88 94 VAL A CA 1
ATOM 745 C C . VAL A 1 94 ? 2.830 2.392 8.421 1.00 95.88 94 VAL A C 1
ATOM 747 O O . VAL A 1 94 ? 1.657 2.650 8.681 1.00 95.88 94 VAL A O 1
ATOM 750 N N . ASN A 1 95 ? 3.798 2.444 9.344 1.00 96.19 95 ASN A N 1
ATOM 751 C CA . ASN A 1 95 ? 3.548 2.736 10.763 1.00 96.19 95 ASN A CA 1
ATOM 752 C C . ASN A 1 95 ? 3.024 4.173 10.951 1.00 96.19 95 ASN A C 1
ATOM 754 O O . ASN A 1 95 ? 1.952 4.375 11.524 1.00 96.19 95 ASN A O 1
ATOM 758 N N . ASP A 1 96 ? 3.716 5.163 10.375 1.00 93.44 96 ASP A N 1
ATOM 759 C CA . ASP A 1 96 ? 3.317 6.578 10.434 1.00 93.44 96 ASP A CA 1
ATOM 760 C C . ASP A 1 96 ? 1.928 6.805 9.823 1.00 93.44 96 ASP A C 1
ATOM 762 O O . ASP A 1 96 ? 1.095 7.535 10.368 1.00 93.44 96 ASP A O 1
ATOM 766 N N . ILE A 1 97 ? 1.659 6.165 8.681 1.00 94.19 97 ILE A N 1
ATOM 767 C CA . ILE A 1 97 ? 0.369 6.258 7.999 1.00 94.19 97 ILE A CA 1
ATOM 768 C C . ILE A 1 97 ? -0.722 5.625 8.856 1.00 94.19 97 ILE A C 1
ATOM 770 O O . ILE A 1 97 ? -1.763 6.255 9.037 1.00 94.19 97 ILE A O 1
ATOM 774 N N . ALA A 1 98 ? -0.499 4.425 9.400 1.00 96.25 98 ALA A N 1
ATOM 775 C CA . ALA A 1 98 ? -1.474 3.724 10.228 1.00 96.25 98 ALA A CA 1
ATOM 776 C C . ALA A 1 98 ? -1.834 4.514 11.495 1.00 96.25 98 ALA A C 1
ATOM 778 O O . ALA A 1 98 ? -3.008 4.573 11.862 1.00 96.25 98 ALA A O 1
ATOM 779 N N . GLY A 1 99 ? -0.861 5.179 12.124 1.00 94.50 99 GLY A N 1
ATOM 780 C CA . GLY A 1 99 ? -1.082 6.051 13.284 1.00 94.50 99 GLY A CA 1
ATOM 781 C C . GLY A 1 99 ? -1.760 7.389 12.955 1.00 94.50 99 GLY A C 1
ATOM 782 O O . GLY A 1 99 ? -2.244 8.086 13.848 1.00 94.50 99 GLY A O 1
ATOM 783 N N . GLY A 1 100 ? -1.829 7.772 11.678 1.00 94.25 100 GLY A N 1
ATOM 784 C CA . GLY A 1 100 ? -2.405 9.040 11.246 1.00 94.25 100 GLY A CA 1
ATOM 785 C C . GLY A 1 100 ? -3.923 9.129 11.447 1.00 94.25 100 GLY A C 1
ATOM 786 O O . GLY A 1 100 ? -4.669 8.185 11.191 1.00 94.25 100 GLY A O 1
ATOM 787 N N . ASN A 1 101 ? -4.417 10.321 11.807 1.00 94.81 101 ASN A N 1
ATOM 788 C CA . ASN A 1 101 ? -5.845 10.579 12.064 1.00 94.81 101 ASN A CA 1
ATOM 789 C C . ASN A 1 101 ? -6.781 10.112 10.936 1.00 94.81 101 ASN A C 1
ATOM 791 O O . ASN A 1 101 ? -7.887 9.647 11.206 1.00 94.81 101 ASN A O 1
ATOM 795 N N . PHE A 1 102 ? -6.362 10.261 9.676 1.00 94.69 102 PHE A N 1
ATOM 796 C CA . PHE A 1 102 ? -7.141 9.803 8.527 1.00 94.69 102 PHE A CA 1
ATOM 797 C C . PHE A 1 102 ? -7.244 8.273 8.492 1.00 94.69 102 PHE A C 1
ATOM 799 O O . PHE A 1 102 ? -8.353 7.743 8.436 1.00 94.69 102 PHE A O 1
ATOM 806 N N . ALA A 1 103 ? -6.113 7.566 8.580 1.00 96.50 103 ALA A N 1
ATOM 807 C CA . ALA A 1 103 ? -6.087 6.106 8.574 1.00 96.50 103 ALA A CA 1
ATOM 808 C C . ALA A 1 103 ? -6.891 5.534 9.744 1.00 96.50 103 ALA A C 1
ATOM 810 O O . ALA A 1 103 ? -7.746 4.681 9.536 1.00 96.50 103 ALA A O 1
ATOM 811 N N . GLN A 1 104 ? -6.726 6.095 10.943 1.00 97.19 104 GLN A N 1
ATOM 812 C CA . GLN A 1 104 ? -7.496 5.721 12.131 1.00 97.19 104 GLN A CA 1
ATOM 813 C C . GLN A 1 104 ? -9.012 5.883 11.949 1.00 97.19 104 GLN A C 1
ATOM 815 O O . GLN A 1 104 ? -9.796 5.132 12.525 1.00 97.19 104 GLN A O 1
ATOM 820 N N . GLN A 1 105 ? -9.472 6.845 11.143 1.00 97.56 105 GLN A N 1
ATOM 821 C CA . GLN A 1 105 ? -10.896 6.968 10.813 1.00 97.56 105 GLN A CA 1
ATOM 822 C C . GLN A 1 105 ? -11.357 5.917 9.802 1.00 97.56 105 GLN A C 1
ATOM 824 O O . GLN A 1 105 ? -12.450 5.375 9.962 1.00 97.56 105 GLN A O 1
ATOM 829 N N . VAL A 1 106 ? -10.538 5.620 8.791 1.00 97.94 106 VAL A N 1
ATOM 830 C CA . VAL A 1 106 ? -10.826 4.590 7.782 1.00 97.94 106 VAL A CA 1
ATOM 831 C C . VAL A 1 106 ? -10.886 3.203 8.427 1.00 97.94 106 VAL A C 1
ATOM 833 O O . VAL A 1 106 ? -11.896 2.506 8.295 1.00 97.94 106 VAL A O 1
ATOM 836 N N . LEU A 1 107 ? -9.858 2.851 9.203 1.00 97.75 107 LEU A N 1
ATOM 837 C CA . LEU A 1 107 ? -9.668 1.536 9.820 1.00 97.75 107 LEU A CA 1
ATOM 838 C C . LEU A 1 107 ? -10.767 1.159 10.816 1.00 97.75 107 LEU A C 1
ATOM 840 O O . LEU A 1 107 ? -10.914 -0.017 11.140 1.00 97.75 107 LEU A O 1
ATOM 844 N N . LYS A 1 108 ? -11.615 2.104 11.244 1.00 97.56 108 LYS A N 1
ATOM 845 C CA . LYS A 1 108 ? -12.820 1.796 12.032 1.00 97.56 108 LYS A CA 1
ATOM 846 C C . LYS A 1 108 ? -13.774 0.845 11.318 1.00 97.56 108 LYS A C 1
ATOM 848 O O . LYS A 1 108 ? -14.451 0.086 11.996 1.00 97.56 108 LYS A O 1
ATOM 853 N N . ASN A 1 109 ? -13.874 0.927 9.990 1.00 98.00 109 ASN A N 1
ATOM 854 C CA . ASN A 1 109 ? -14.864 0.158 9.229 1.00 98.00 109 ASN A CA 1
ATOM 855 C C . ASN A 1 109 ? -14.375 -0.352 7.870 1.00 98.00 109 ASN A C 1
ATOM 857 O O . ASN A 1 109 ? -15.141 -1.028 7.188 1.00 98.00 109 ASN A O 1
ATOM 861 N N . ARG A 1 110 ? -13.168 0.007 7.428 1.00 98.50 110 ARG A N 1
ATOM 862 C CA . ARG A 1 110 ? -12.651 -0.335 6.100 1.00 98.50 110 ARG A CA 1
ATOM 863 C C . ARG A 1 110 ? -11.185 -0.701 6.193 1.00 98.50 110 ARG A C 1
ATOM 865 O O . ARG A 1 110 ? -10.459 -0.101 6.981 1.00 98.50 110 ARG A O 1
ATOM 872 N N . ASP A 1 111 ? -10.759 -1.612 5.337 1.00 98.50 111 ASP A N 1
ATOM 873 C CA . ASP A 1 111 ? -9.338 -1.857 5.143 1.00 98.50 111 ASP A CA 1
ATOM 874 C C . ASP A 1 111 ? -8.700 -0.658 4.429 1.00 98.50 111 ASP A C 1
ATOM 876 O O . ASP A 1 111 ? -9.335 0.029 3.614 1.00 98.50 111 ASP A O 1
ATOM 880 N N . LEU A 1 112 ? -7.430 -0.416 4.732 1.00 98.38 112 LEU A N 1
ATOM 881 C CA . LEU A 1 112 ? -6.611 0.598 4.086 1.00 98.38 112 LEU A CA 1
ATOM 882 C C . LEU A 1 112 ? -5.550 -0.090 3.232 1.00 98.38 112 LEU A C 1
ATOM 884 O O . LEU A 1 112 ? -4.847 -0.976 3.707 1.00 98.38 112 LEU A O 1
ATOM 888 N N . VAL A 1 113 ? -5.415 0.325 1.978 1.00 98.06 113 VAL A N 1
ATOM 889 C CA . VAL A 1 113 ? -4.453 -0.249 1.039 1.00 98.06 113 VAL A CA 1
ATOM 890 C C . VAL A 1 113 ? -3.429 0.804 0.647 1.00 98.06 113 VAL A C 1
ATOM 892 O O . VAL A 1 113 ? -3.781 1.859 0.119 1.00 98.06 113 VAL A O 1
ATOM 895 N N . LEU A 1 114 ? -2.155 0.511 0.882 1.00 97.00 114 LEU A N 1
ATOM 896 C CA . LEU A 1 114 ? -1.025 1.317 0.429 1.00 97.00 114 LEU A CA 1
ATOM 897 C C . LEU A 1 114 ? -0.475 0.692 -0.846 1.00 97.00 114 LEU A C 1
ATOM 899 O O . LEU A 1 114 ? -0.271 -0.517 -0.886 1.00 97.00 114 LEU A O 1
ATOM 903 N N . ILE A 1 115 ? -0.226 1.490 -1.882 1.00 95.06 115 ILE A N 1
ATOM 904 C CA . ILE A 1 115 ? 0.346 0.997 -3.140 1.00 95.06 115 ILE A CA 1
ATOM 905 C C . ILE A 1 115 ? 1.546 1.859 -3.502 1.00 95.06 115 ILE A C 1
ATOM 907 O O . ILE A 1 115 ? 1.431 3.082 -3.598 1.00 95.06 115 ILE A O 1
ATOM 911 N N . ASP A 1 116 ? 2.679 1.214 -3.755 1.00 93.94 116 ASP A N 1
ATOM 912 C CA . ASP A 1 116 ? 3.824 1.870 -4.370 1.00 93.94 116 ASP A CA 1
ATOM 913 C C . ASP A 1 116 ? 3.605 1.911 -5.885 1.00 93.94 116 ASP A C 1
ATOM 915 O O . ASP A 1 116 ? 3.413 0.880 -6.539 1.00 93.94 116 ASP A O 1
ATOM 919 N N . ILE A 1 117 ? 3.640 3.107 -6.474 1.00 90.25 117 ILE A N 1
ATOM 920 C CA . ILE A 1 117 ? 3.531 3.253 -7.928 1.00 90.25 117 ILE A CA 1
ATOM 921 C C . ILE A 1 117 ? 4.723 2.585 -8.636 1.00 90.25 117 ILE A C 1
ATOM 923 O O . ILE A 1 117 ? 5.751 2.265 -8.035 1.00 90.25 117 ILE A O 1
ATOM 927 N N . ARG A 1 118 ? 4.600 2.346 -9.949 1.00 92.12 118 ARG A N 1
ATOM 928 C CA . ARG A 1 118 ? 5.685 1.718 -10.720 1.00 92.12 118 ARG A CA 1
ATOM 929 C C . ARG A 1 118 ? 6.977 2.534 -10.572 1.00 92.12 118 ARG A C 1
ATOM 931 O O . ARG A 1 118 ? 6.964 3.744 -10.787 1.00 92.12 118 ARG A O 1
ATOM 938 N N . GLY A 1 119 ? 8.093 1.868 -10.290 1.00 91.06 119 GLY A N 1
ATOM 939 C CA . GLY A 1 119 ? 9.394 2.531 -10.240 1.00 91.06 119 GLY A CA 1
ATOM 940 C C . GLY A 1 119 ? 9.763 3.209 -8.920 1.00 91.06 119 GLY A C 1
ATOM 941 O O . GLY A 1 119 ? 10.869 3.746 -8.852 1.00 91.06 119 GLY A O 1
ATOM 942 N N . SER A 1 120 ? 8.899 3.185 -7.900 1.00 91.12 120 SER A N 1
ATOM 943 C CA . SER A 1 120 ? 9.137 3.824 -6.600 1.00 91.12 120 SER A CA 1
ATOM 944 C C . SER A 1 120 ? 8.938 2.874 -5.420 1.00 91.12 120 SER A C 1
ATOM 946 O O . SER A 1 120 ? 8.314 1.825 -5.562 1.00 91.12 120 SER A O 1
ATOM 948 N N . GLY A 1 121 ? 9.420 3.269 -4.237 1.00 92.19 121 GLY A N 1
ATOM 949 C CA . GLY A 1 121 ? 9.272 2.481 -3.014 1.00 92.19 121 GLY A CA 1
ATOM 950 C C . GLY A 1 121 ? 9.823 1.066 -3.177 1.00 92.19 121 GLY A C 1
ATOM 951 O O . GLY A 1 121 ? 10.881 0.848 -3.769 1.00 92.19 121 GLY A O 1
ATOM 952 N N . TYR A 1 122 ? 9.076 0.084 -2.700 1.00 94.88 122 TYR A N 1
ATOM 953 C CA . TYR A 1 122 ? 9.391 -1.326 -2.860 1.00 94.88 122 TYR A CA 1
ATOM 954 C C . TYR A 1 122 ? 8.941 -1.900 -4.210 1.00 94.88 122 TYR A C 1
ATOM 956 O O . TYR A 1 122 ? 9.174 -3.076 -4.451 1.00 94.88 122 TYR A O 1
ATOM 964 N N . SER A 1 123 ? 8.350 -1.131 -5.132 1.00 94.88 123 SER A N 1
ATOM 965 C CA . SER A 1 123 ? 8.017 -1.638 -6.473 1.00 94.88 123 SER A CA 1
ATOM 966 C C . SER A 1 123 ? 9.263 -1.866 -7.338 1.00 94.88 123 SER A C 1
ATOM 968 O O . SER A 1 123 ? 10.177 -1.041 -7.372 1.00 94.88 123 SER A O 1
ATOM 970 N N . HIS A 1 124 ? 9.278 -2.964 -8.101 1.00 94.62 124 HIS A N 1
ATOM 971 C CA . HIS A 1 124 ? 10.420 -3.374 -8.924 1.00 94.62 124 HIS A CA 1
ATOM 972 C C . HIS A 1 124 ? 10.084 -3.447 -10.426 1.00 94.62 124 HIS A C 1
ATOM 974 O O . HIS A 1 124 ? 9.015 -3.942 -10.797 1.00 94.62 124 HIS A O 1
ATOM 980 N N . PRO A 1 125 ? 11.000 -3.003 -11.312 1.00 93.94 125 PRO A N 1
ATOM 981 C CA . PRO A 1 125 ? 12.290 -2.373 -11.000 1.00 93.94 125 PRO A CA 1
ATOM 982 C C . PRO A 1 125 ? 12.120 -0.959 -10.421 1.00 93.94 125 PRO A C 1
ATOM 984 O O . PRO A 1 125 ? 11.219 -0.233 -10.839 1.00 93.94 125 PRO A O 1
ATOM 987 N N . ARG A 1 126 ? 13.017 -0.553 -9.515 1.00 90.62 126 ARG A N 1
ATOM 988 C CA . ARG A 1 126 ? 13.107 0.839 -9.046 1.00 90.62 126 ARG A CA 1
ATOM 989 C C . ARG A 1 126 ? 13.749 1.707 -10.130 1.00 90.62 126 ARG A C 1
ATOM 991 O O . ARG A 1 126 ? 14.725 1.290 -10.750 1.00 90.62 126 ARG A O 1
ATOM 998 N N . LEU A 1 127 ? 13.210 2.906 -10.362 1.00 89.19 127 LEU A N 1
ATOM 999 C CA . LEU A 1 127 ? 13.793 3.866 -11.310 1.00 89.19 127 LEU A CA 1
ATOM 1000 C C . LEU A 1 127 ? 15.014 4.571 -10.712 1.00 89.19 1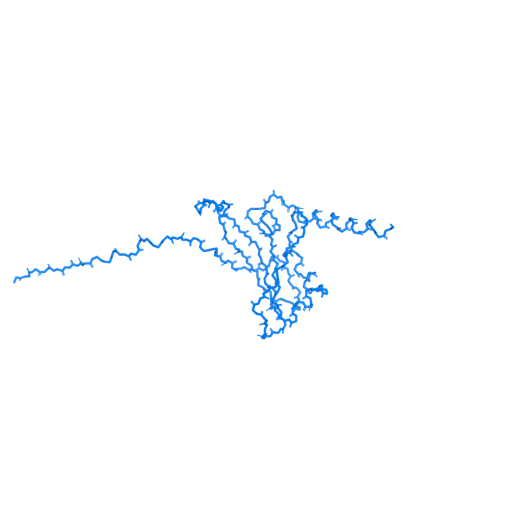27 LEU A C 1
ATOM 1002 O O . LEU A 1 127 ? 16.011 4.753 -11.405 1.00 89.19 127 LEU A O 1
ATOM 1006 N N . CYS A 1 128 ? 14.938 4.922 -9.426 1.00 83.81 128 CYS A N 1
ATOM 1007 C CA . CYS A 1 128 ? 16.023 5.514 -8.648 1.00 83.81 128 CYS A CA 1
ATOM 1008 C C . CYS A 1 128 ? 15.999 4.948 -7.220 1.00 83.81 128 CYS A C 1
ATOM 1010 O O . CYS A 1 128 ? 14.929 4.697 -6.664 1.00 83.81 128 CYS A O 1
ATOM 1012 N N . GLU A 1 129 ? 17.171 4.775 -6.611 1.00 77.38 129 GLU A N 1
ATOM 1013 C CA . GLU A 1 129 ? 17.293 4.168 -5.279 1.00 77.38 129 GLU A CA 1
ATOM 1014 C C . GLU A 1 129 ? 16.695 5.045 -4.167 1.00 77.38 129 GLU A C 1
ATOM 1016 O O . GLU A 1 129 ? 16.044 4.508 -3.285 1.00 77.38 129 GLU A O 1
ATOM 1021 N N . ASN A 1 130 ? 16.783 6.377 -4.265 1.00 74.81 130 ASN A N 1
ATOM 1022 C CA . ASN A 1 130 ? 16.368 7.305 -3.195 1.00 74.81 130 ASN A CA 1
ATOM 1023 C C . ASN A 1 130 ? 15.183 8.217 -3.574 1.00 74.81 130 ASN A C 1
ATOM 1025 O O . ASN A 1 130 ? 15.027 9.302 -3.020 1.00 74.81 130 ASN A O 1
ATOM 1029 N N . LEU A 1 131 ? 14.376 7.844 -4.573 1.00 76.81 131 LEU A N 1
ATOM 1030 C CA . LEU A 1 131 ? 13.299 8.718 -5.064 1.00 76.81 131 LEU A CA 1
ATOM 1031 C C . LEU A 1 131 ? 12.260 9.045 -3.976 1.00 76.81 131 LEU A C 1
ATOM 1033 O O . LEU A 1 131 ? 11.821 10.180 -3.830 1.00 76.81 131 LEU A O 1
ATOM 1037 N N . ASP A 1 132 ? 11.913 8.030 -3.200 1.00 74.44 132 ASP A N 1
ATOM 1038 C CA . ASP A 1 132 ? 10.917 8.033 -2.136 1.00 74.44 132 ASP A CA 1
ATOM 1039 C C . ASP A 1 132 ? 11.337 8.873 -0.917 1.00 74.44 132 ASP A C 1
ATOM 1041 O O . ASP A 1 132 ? 10.526 9.595 -0.333 1.00 74.44 132 ASP A O 1
ATOM 1045 N N . THR A 1 133 ? 12.613 8.809 -0.548 1.00 68.75 133 THR A N 1
ATOM 1046 C CA . THR A 1 133 ? 13.210 9.568 0.558 1.00 68.75 133 THR A CA 1
ATOM 1047 C C . THR A 1 133 ? 13.423 11.038 0.202 1.00 68.75 133 THR A C 1
ATOM 1049 O O . THR A 1 133 ? 13.090 11.915 1.005 1.00 68.75 133 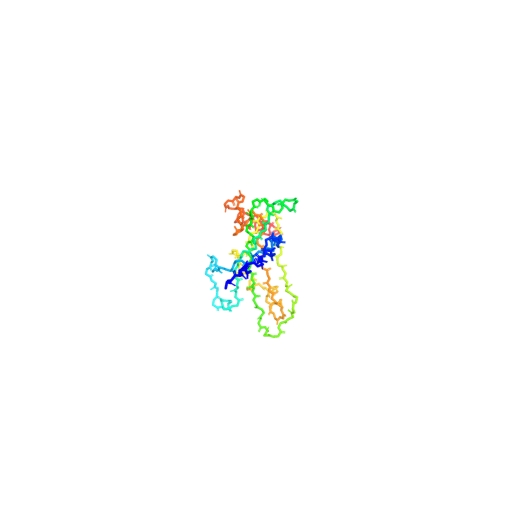THR A O 1
ATOM 1052 N N . GLU A 1 134 ? 13.917 11.333 -1.002 1.00 68.88 134 GLU A N 1
ATOM 1053 C CA . GLU A 1 134 ? 14.106 12.714 -1.460 1.00 68.88 134 GLU A CA 1
ATOM 1054 C C . GLU A 1 134 ? 12.772 13.446 -1.633 1.00 68.88 134 GLU A C 1
ATOM 1056 O O . GLU A 1 134 ? 12.638 14.606 -1.238 1.00 68.88 134 GLU A O 1
ATOM 1061 N N . GLU A 1 135 ? 11.744 12.773 -2.148 1.00 66.88 135 GLU A N 1
ATOM 1062 C CA . GLU A 1 135 ? 10.445 13.410 -2.336 1.00 66.88 135 GLU A CA 1
ATOM 1063 C C . GLU A 1 135 ? 9.712 13.671 -1.018 1.00 66.88 135 GLU A C 1
ATOM 1065 O O . GLU A 1 135 ? 9.132 14.745 -0.838 1.00 66.88 135 GLU A O 1
ATOM 1070 N N . PHE A 1 136 ? 9.808 12.758 -0.048 1.00 64.81 136 PHE A N 1
ATOM 1071 C CA . PHE A 1 136 ? 9.279 13.008 1.291 1.00 64.81 136 PHE A CA 1
ATOM 1072 C C . PHE A 1 136 ? 9.995 14.185 1.979 1.00 64.81 136 PHE A C 1
ATOM 1074 O O . PHE A 1 136 ? 9.350 15.039 2.599 1.00 64.81 136 PHE A O 1
ATOM 1081 N N . ARG A 1 137 ? 11.324 14.302 1.820 1.00 61.59 137 ARG A N 1
ATOM 1082 C CA . ARG A 1 137 ? 12.094 15.469 2.293 1.00 61.59 137 ARG A CA 1
ATOM 1083 C C . ARG A 1 137 ? 11.639 16.763 1.628 1.00 61.59 137 ARG A C 1
ATOM 1085 O O . ARG A 1 137 ? 11.502 17.780 2.307 1.00 61.59 137 ARG A O 1
ATOM 1092 N N . LEU A 1 138 ? 11.396 16.752 0.320 1.00 61.62 138 LEU A N 1
ATOM 1093 C CA . LEU A 1 138 ? 10.906 17.931 -0.392 1.00 61.62 138 LEU A CA 1
ATOM 1094 C C . LEU A 1 138 ? 9.506 18.317 0.096 1.00 61.62 138 LEU A C 1
ATOM 1096 O O . LEU A 1 138 ? 9.297 19.469 0.473 1.00 61.62 138 LEU A O 1
ATOM 1100 N N . ALA A 1 139 ? 8.578 17.363 0.177 1.00 62.25 139 ALA A N 1
ATOM 1101 C CA . ALA A 1 139 ? 7.209 17.597 0.632 1.00 62.25 139 ALA A CA 1
ATOM 1102 C C . ALA A 1 139 ? 7.155 18.213 2.040 1.00 62.25 139 ALA A C 1
ATOM 1104 O O . ALA A 1 139 ? 6.434 19.191 2.257 1.00 62.25 139 ALA A O 1
ATOM 1105 N N . THR A 1 140 ? 7.961 17.695 2.972 1.00 59.44 140 THR A N 1
ATOM 1106 C CA . THR A 1 140 ? 8.073 18.217 4.346 1.00 59.44 140 THR A CA 1
ATOM 1107 C C . THR A 1 140 ? 8.773 19.577 4.411 1.00 59.44 140 THR A C 1
ATOM 1109 O O . THR A 1 140 ? 8.356 20.448 5.173 1.00 59.44 140 THR A O 1
ATOM 1112 N N . THR A 1 141 ? 9.787 19.819 3.574 1.00 59.75 141 THR A N 1
ATOM 1113 C CA . THR A 1 141 ? 10.464 21.127 3.492 1.00 59.75 141 THR A CA 1
ATOM 1114 C C . THR A 1 141 ? 9.529 22.215 2.956 1.00 59.75 141 THR A C 1
ATOM 1116 O O . THR A 1 141 ? 9.503 23.322 3.494 1.00 59.75 141 THR A O 1
ATOM 1119 N N . PHE A 1 142 ? 8.717 21.915 1.935 1.00 57.09 142 PHE A N 1
ATOM 1120 C CA . PHE A 1 142 ? 7.741 22.867 1.396 1.00 57.09 142 PHE A CA 1
ATOM 1121 C C . PHE A 1 142 ? 6.615 23.180 2.388 1.00 57.09 142 PHE A C 1
ATOM 1123 O O . PHE A 1 142 ? 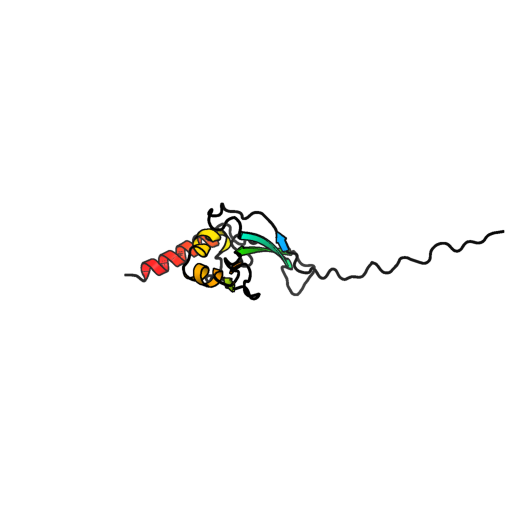6.226 24.339 2.505 1.00 57.09 142 PHE A O 1
ATOM 1130 N N . THR A 1 143 ? 6.123 22.190 3.139 1.00 55.62 143 THR A N 1
ATOM 1131 C CA . THR A 1 143 ? 5.099 22.437 4.172 1.00 55.62 143 THR A CA 1
ATOM 1132 C C . THR A 1 143 ? 5.655 23.209 5.369 1.00 55.62 143 THR A C 1
ATOM 1134 O O . THR A 1 143 ? 4.988 24.115 5.860 1.00 55.62 143 THR A O 1
ATOM 1137 N N . ALA A 1 144 ? 6.889 22.929 5.802 1.00 53.75 144 ALA A N 1
ATOM 1138 C CA . ALA A 1 144 ? 7.542 23.691 6.869 1.00 53.75 144 ALA A CA 1
ATOM 1139 C C . ALA A 1 144 ? 7.857 25.142 6.456 1.00 53.75 144 ALA A C 1
ATOM 1141 O O . ALA A 1 144 ? 7.726 26.056 7.266 1.00 53.75 144 ALA A O 1
ATOM 1142 N N . GLY A 1 145 ? 8.228 25.372 5.192 1.00 48.69 145 GLY A N 1
ATOM 1143 C CA . GLY A 1 145 ? 8.491 26.711 4.652 1.00 48.69 145 GLY A CA 1
ATOM 1144 C C . GLY A 1 145 ? 7.241 27.566 4.410 1.00 48.69 145 GLY A C 1
ATOM 1145 O O . GLY A 1 145 ? 7.360 28.781 4.307 1.00 48.69 145 GLY A O 1
ATOM 1146 N N . GLN A 1 146 ? 6.051 26.961 4.332 1.00 45.97 146 GLN A N 1
ATOM 1147 C CA . GLN A 1 146 ? 4.767 27.667 4.193 1.00 45.97 146 GLN A CA 1
ATOM 1148 C C . GLN A 1 146 ? 4.127 28.052 5.537 1.00 45.97 146 GLN A C 1
ATOM 1150 O O . GLN A 1 146 ? 3.093 28.716 5.552 1.00 45.97 146 GLN A O 1
ATOM 1155 N N . ALA A 1 147 ? 4.727 27.643 6.659 1.00 44.28 147 ALA A N 1
ATOM 1156 C CA . ALA A 1 147 ? 4.259 27.953 8.009 1.00 44.28 147 ALA A CA 1
ATOM 1157 C C . ALA A 1 147 ? 4.935 29.197 8.634 1.00 44.28 147 ALA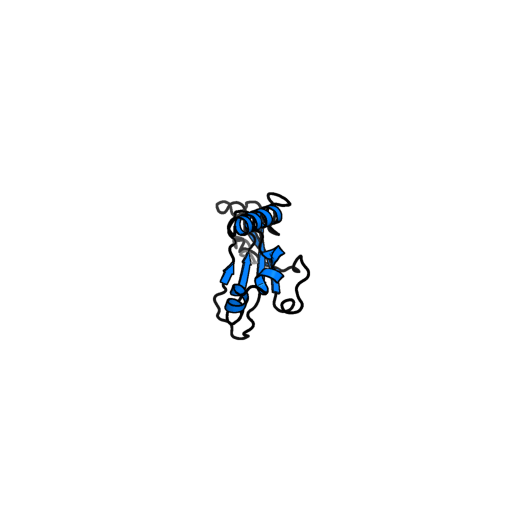 A C 1
ATOM 1159 O O . ALA A 1 147 ? 4.832 29.385 9.848 1.00 44.28 147 ALA A O 1
ATOM 1160 N N . LEU A 1 148 ? 5.619 30.028 7.832 1.00 39.97 148 LEU A N 1
ATOM 1161 C CA . LEU A 1 148 ? 6.231 31.305 8.238 1.00 39.97 148 LEU A CA 1
ATOM 1162 C C . LEU A 1 148 ? 5.557 32.502 7.562 1.00 39.97 148 LEU A C 1
ATOM 1164 O O . LEU A 1 148 ? 5.373 32.452 6.325 1.00 39.97 148 LEU A O 1
#

Sequence (148 aa):
MKPRILLLAILVLAAIPFNTLAQIQWELHPIELDEEIKDRVRFGYLAVPENRNNPDSREIFMAFTVIESYNENSLPDPVIILPGGPGIGPNQFVNDIAGGNFAQQVLKNRDLVLIDIRGSGYSHPRLCENLDTEEFRLATTFTAGQAL

Foldseek 3Di:
DDDDDDDDDPPDPPDPPPPVPFDWAWDDQPDDADPVQNVQKTKTWGWAAPDPVDRPHDIKTKIKMKRAAPDPQADPDAAEDDDDDQAAQCSVVVRVCCPDPVVVVRSNHHIYMGIGPDQHDPIPPHPDPCSNVVVVVVVVVVVVVVVD

pLDDT: mean 83.73, std 17.63, range [39.19, 98.56]

Radius of gyration: 22.29 Å; chains: 1; bounding box: 35×95×50 Å

Secondary structure (DSSP, 8-state):
-------------S---------EEEE--SSPPPTTTTTTEEEEEEEEESSTT-TTSPEEEEEEEEE--S-TT--S-PEEE--STTT--GGGGHHHHHHSHHHHHHTTTS-EEEEPPTTSTT-BS-S-TTHHHHHHHHHHHHHHHTT-